Protein AF-A0A533VC85-F1 (afdb_monomer_lite)

Radius of gyration: 32.22 Å; chains: 1; bounding box: 75×22×83 Å

pLDDT: mean 74.99, std 12.58, range [44.22, 91.0]

Sequence (94 aa):
MSLAPDHDKWCQCLSCGHIYPIYEAKIESKLQDFVETSSNPFDTGKSIVGLDNKVKKTRFQRKRQRLKDRIDNEKDPDIACELRKGNLVTIIED

Structure (mmCIF, N/CA/C/O backbone):
data_AF-A0A533VC85-F1
#
_entry.id   AF-A0A533VC85-F1
#
loop_
_atom_site.group_PDB
_atom_site.id
_atom_site.type_symbol
_atom_site.label_atom_id
_atom_site.label_alt_id
_atom_site.label_comp_id
_atom_site.label_asym_id
_atom_site.label_entity_id
_atom_site.label_seq_id
_atom_site.pdbx_PDB_ins_code
_atom_site.Cartn_x
_atom_site.Cartn_y
_atom_site.Cartn_z
_atom_site.occupancy
_atom_site.B_iso_or_equiv
_atom_site.auth_seq_id
_atom_site.auth_comp_id
_atom_site.auth_asym_id
_atom_site.auth_atom_id
_atom_site.pdbx_PDB_model_num
ATOM 1 N N . MET A 1 1 ? 37.211 0.426 -54.791 1.00 44.22 1 MET A N 1
ATOM 2 C CA . MET A 1 1 ? 37.279 0.660 -53.334 1.00 44.22 1 MET A CA 1
ATOM 3 C C . MET A 1 1 ? 35.853 0.763 -52.823 1.00 44.22 1 MET A C 1
ATOM 5 O O . MET A 1 1 ? 35.219 1.785 -53.037 1.00 44.22 1 MET A O 1
ATOM 9 N N . SER A 1 2 ? 35.299 -0.316 -52.272 1.00 49.94 2 SER A N 1
ATOM 10 C CA . SER A 1 2 ? 33.973 -0.291 -51.649 1.00 49.94 2 SER A CA 1
ATOM 11 C C . SER A 1 2 ? 34.112 0.314 -50.254 1.00 49.94 2 SER A C 1
ATOM 13 O O . SER A 1 2 ? 34.760 -0.283 -49.395 1.00 49.94 2 SER A O 1
ATOM 15 N N . LEU A 1 3 ? 33.562 1.513 -50.056 1.00 59.91 3 LEU A N 1
ATOM 16 C CA . LEU A 1 3 ? 33.393 2.112 -48.732 1.00 59.91 3 LEU A CA 1
ATOM 17 C C . LEU A 1 3 ? 32.584 1.123 -47.886 1.00 59.91 3 LEU A C 1
ATOM 19 O O . LEU A 1 3 ? 31.497 0.717 -48.297 1.00 59.91 3 LEU A O 1
ATOM 23 N N . ALA A 1 4 ? 33.151 0.680 -46.763 1.00 63.12 4 ALA A N 1
ATOM 24 C CA . ALA A 1 4 ? 32.423 -0.144 -45.809 1.00 63.12 4 ALA A CA 1
ATOM 25 C C . ALA A 1 4 ? 31.112 0.576 -45.438 1.00 63.12 4 ALA A C 1
ATOM 27 O O . ALA A 1 4 ? 31.123 1.808 -45.338 1.00 63.12 4 ALA A O 1
ATOM 28 N N . PRO A 1 5 ? 29.987 -0.142 -45.280 1.00 61.22 5 PRO A N 1
ATOM 29 C CA . PRO A 1 5 ? 28.740 0.486 -44.866 1.00 61.22 5 PRO A CA 1
ATOM 30 C C . PRO A 1 5 ? 28.968 1.263 -43.563 1.00 61.22 5 PRO A C 1
ATOM 32 O O . PRO A 1 5 ? 29.593 0.747 -42.637 1.00 61.22 5 PRO A O 1
ATOM 35 N N . ASP A 1 6 ? 28.499 2.512 -43.506 1.00 67.88 6 ASP A N 1
ATOM 36 C CA . ASP A 1 6 ? 28.593 3.380 -42.325 1.00 67.88 6 ASP A CA 1
ATOM 37 C C . ASP A 1 6 ? 27.619 2.869 -41.247 1.00 67.88 6 ASP A C 1
ATOM 39 O O . ASP A 1 6 ? 26.496 3.358 -41.093 1.00 67.88 6 ASP A O 1
ATOM 43 N N . HIS A 1 7 ? 28.047 1.812 -40.550 1.00 67.62 7 HIS A N 1
ATOM 44 C CA . HIS A 1 7 ? 27.320 1.165 -39.457 1.00 67.62 7 HIS A CA 1
ATOM 45 C C . HIS A 1 7 ? 27.216 2.052 -38.205 1.00 67.62 7 HIS A C 1
ATOM 47 O O . HIS A 1 7 ? 26.455 1.725 -37.297 1.00 67.62 7 HIS A O 1
ATOM 53 N N . ASP A 1 8 ? 27.930 3.181 -38.162 1.00 74.31 8 ASP A N 1
ATOM 54 C CA . ASP A 1 8 ? 27.915 4.109 -37.028 1.00 74.31 8 ASP A CA 1
ATOM 55 C C . ASP A 1 8 ? 26.724 5.076 -37.074 1.00 74.31 8 ASP A C 1
ATOM 57 O O . ASP A 1 8 ? 26.416 5.724 -36.073 1.00 74.31 8 ASP A O 1
ATOM 61 N N . LYS A 1 9 ? 26.047 5.202 -38.225 1.00 79.88 9 LYS A N 1
ATOM 62 C CA . LYS A 1 9 ? 24.928 6.147 -38.415 1.00 79.88 9 LYS A CA 1
ATOM 63 C C . LYS A 1 9 ? 23.607 5.485 -38.787 1.00 79.88 9 LYS A C 1
ATOM 65 O O . LYS A 1 9 ? 22.554 6.094 -38.582 1.00 79.88 9 LYS A O 1
ATOM 70 N N . TRP A 1 10 ? 23.647 4.259 -39.305 1.00 84.44 10 TRP A N 1
ATOM 71 C CA . TRP A 1 10 ? 22.486 3.569 -39.865 1.00 84.44 10 TRP A CA 1
ATOM 72 C C . TRP A 1 10 ? 22.297 2.185 -39.251 1.00 84.44 10 TRP A C 1
ATOM 74 O O . TRP A 1 10 ? 23.234 1.394 -39.158 1.00 84.44 10 TRP A O 1
ATOM 84 N N . CYS A 1 11 ? 21.053 1.882 -38.893 1.00 84.56 11 CYS A N 1
ATOM 85 C CA . CYS A 1 11 ? 20.611 0.574 -38.429 1.00 84.56 11 CYS A CA 1
ATOM 86 C C . CYS A 1 11 ? 19.704 -0.086 -39.467 1.00 84.56 11 CYS A C 1
ATOM 88 O O . CYS A 1 11 ? 18.988 0.586 -40.206 1.00 84.56 11 CYS A O 1
ATOM 90 N N . GLN A 1 12 ? 19.692 -1.418 -39.478 1.00 85.88 12 GLN A N 1
ATOM 91 C CA . GLN A 1 12 ? 18.766 -2.212 -40.279 1.00 85.88 12 GLN A CA 1
ATOM 92 C C . GLN A 1 12 ? 17.876 -3.054 -39.362 1.00 85.88 12 GLN A C 1
ATOM 94 O O . GLN A 1 12 ? 18.368 -3.784 -38.501 1.00 85.88 12 GLN A O 1
ATOM 99 N N . CYS A 1 13 ? 16.560 -2.984 -39.558 1.00 83.12 13 CYS A N 1
ATOM 100 C CA . CYS A 1 13 ? 15.624 -3.866 -38.871 1.00 83.12 13 CYS A CA 1
ATOM 101 C C . CYS A 1 13 ? 15.795 -5.299 -39.388 1.00 83.12 13 CYS A C 1
ATOM 103 O O . CYS A 1 13 ? 15.590 -5.558 -40.572 1.00 83.12 13 CYS A O 1
ATOM 105 N N . LEU A 1 14 ? 16.099 -6.243 -38.498 1.00 83.69 14 LEU A N 1
ATOM 106 C CA . LEU A 1 14 ? 16.281 -7.652 -38.867 1.00 83.69 14 LEU A CA 1
ATOM 107 C C . LEU A 1 14 ? 14.982 -8.333 -39.332 1.00 83.69 14 LEU A C 1
ATOM 109 O O . LEU A 1 14 ? 15.041 -9.320 -40.056 1.00 83.69 14 LEU A O 1
ATOM 113 N N . SER A 1 15 ? 13.815 -7.805 -38.950 1.00 84.62 15 SER A N 1
ATOM 114 C CA . SER A 1 15 ? 12.517 -8.409 -39.277 1.00 84.62 15 SER A CA 1
ATOM 115 C C . SER A 1 15 ? 11.987 -8.001 -40.653 1.00 84.62 15 SER A C 1
ATOM 117 O O . SER A 1 15 ? 11.418 -8.828 -41.357 1.00 84.62 15 SER A O 1
ATOM 119 N N . CYS A 1 16 ? 12.137 -6.729 -41.038 1.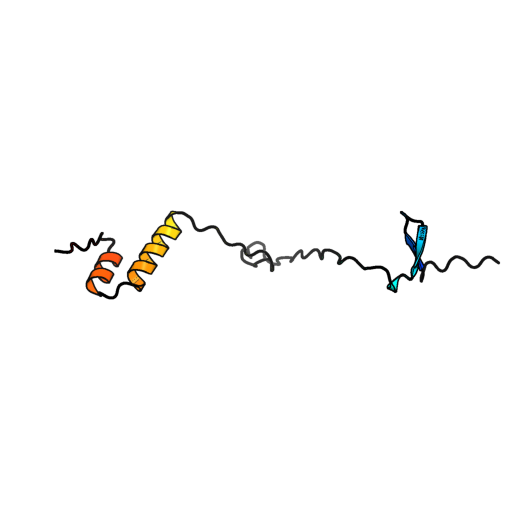00 88.69 16 CYS A N 1
ATOM 120 C CA . CYS A 1 16 ? 11.592 -6.195 -42.296 1.00 88.69 16 CYS A CA 1
ATOM 121 C C . CYS A 1 16 ? 12.658 -5.654 -43.259 1.00 88.69 16 CYS A C 1
ATOM 123 O O . CYS A 1 16 ? 12.320 -5.181 -44.341 1.00 88.69 16 CYS A O 1
ATOM 125 N N . GLY A 1 17 ? 13.937 -5.686 -42.876 1.00 86.19 17 GLY A N 1
ATOM 126 C CA . GLY A 1 17 ? 15.055 -5.220 -43.697 1.00 86.19 17 GLY A CA 1
ATOM 127 C C . GLY A 1 17 ? 15.138 -3.701 -43.875 1.00 86.19 17 GLY A C 1
ATOM 128 O O . GLY A 1 17 ? 16.033 -3.238 -44.579 1.00 86.19 17 GLY A O 1
ATOM 129 N N . HIS A 1 18 ? 14.240 -2.928 -43.255 1.00 86.69 18 HIS A N 1
ATOM 130 C CA . HIS A 1 18 ? 14.199 -1.471 -43.371 1.00 86.69 18 HIS A CA 1
ATOM 131 C C . HIS A 1 18 ? 15.435 -0.825 -42.735 1.00 86.69 18 HIS A C 1
ATOM 133 O O . HIS A 1 18 ? 15.786 -1.153 -41.600 1.00 86.69 18 HIS A O 1
ATOM 139 N N . ILE A 1 19 ? 16.073 0.092 -43.465 1.00 88.12 19 ILE A N 1
ATOM 140 C CA . ILE A 1 19 ? 17.255 0.834 -43.018 1.00 88.12 19 ILE A CA 1
ATOM 141 C C . ILE A 1 19 ? 16.804 2.208 -42.526 1.00 88.12 19 I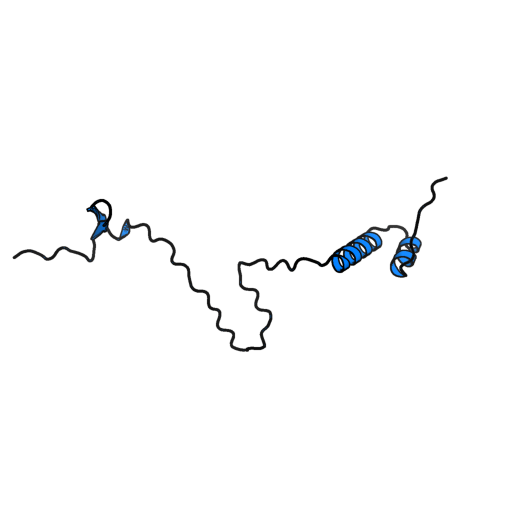LE A C 1
ATOM 143 O O . ILE A 1 19 ? 16.151 2.940 -43.267 1.00 88.12 19 ILE A O 1
ATOM 147 N N . TYR A 1 20 ? 17.164 2.551 -41.295 1.00 85.88 20 TYR A N 1
ATOM 148 C CA . TYR A 1 20 ? 16.797 3.803 -40.636 1.00 85.88 20 TYR A CA 1
ATOM 149 C C . TYR A 1 20 ? 17.996 4.365 -39.859 1.00 85.88 20 TYR A C 1
ATOM 151 O O . TYR A 1 20 ? 18.877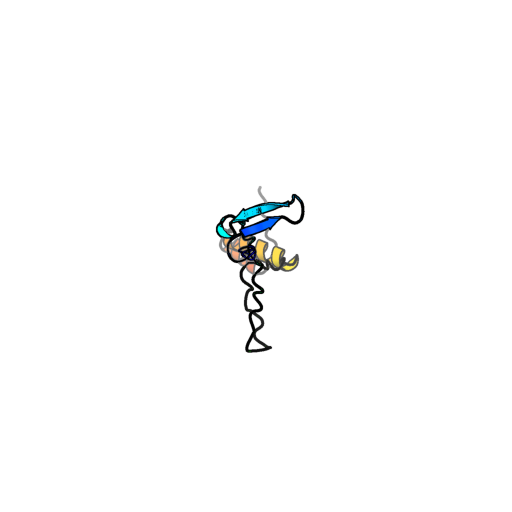 3.606 -39.438 1.00 85.88 20 TYR A O 1
ATOM 159 N N . PRO A 1 21 ? 18.086 5.688 -39.675 1.00 86.94 21 PRO A N 1
ATOM 160 C CA . PRO A 1 21 ? 19.178 6.280 -38.923 1.00 86.94 21 PRO A CA 1
ATOM 161 C C . PRO A 1 21 ? 19.036 5.993 -37.422 1.00 86.94 21 PRO A C 1
ATOM 163 O O . PRO A 1 21 ? 17.935 5.950 -36.872 1.00 86.94 21 PRO A O 1
ATOM 166 N N . ILE A 1 22 ? 20.165 5.819 -36.731 1.00 83.06 22 ILE A N 1
ATOM 167 C CA . ILE A 1 22 ? 20.193 5.370 -35.324 1.00 83.06 22 ILE A CA 1
ATOM 168 C C . ILE A 1 22 ? 19.438 6.326 -34.388 1.00 83.06 22 ILE A C 1
ATOM 170 O O . ILE A 1 22 ? 18.812 5.876 -33.434 1.00 83.06 22 ILE A O 1
ATOM 174 N N . TYR A 1 23 ? 19.445 7.632 -34.668 1.00 78.88 23 TYR A N 1
ATOM 175 C CA . TYR A 1 23 ? 18.749 8.625 -33.843 1.00 78.88 23 TYR A CA 1
ATOM 176 C C . TYR A 1 23 ? 17.215 8.555 -33.947 1.00 78.88 23 TYR A C 1
ATOM 178 O O . TYR A 1 23 ? 16.530 9.073 -33.070 1.00 78.88 23 TYR A O 1
ATOM 186 N N . GLU A 1 24 ? 16.666 7.921 -34.989 1.00 79.88 24 GLU A N 1
ATOM 187 C CA . GLU A 1 24 ? 15.221 7.674 -35.126 1.00 79.88 24 GLU A CA 1
ATOM 188 C C . GLU A 1 24 ? 14.786 6.377 -34.436 1.00 79.88 24 GLU A C 1
ATOM 190 O O . GLU A 1 24 ? 13.589 6.131 -34.259 1.00 79.88 24 GLU A O 1
ATOM 195 N N . ALA A 1 25 ? 15.744 5.544 -34.015 1.00 77.44 25 ALA A N 1
ATOM 196 C CA . ALA A 1 25 ? 15.450 4.351 -33.245 1.00 77.44 25 ALA A CA 1
ATOM 197 C C . ALA A 1 25 ? 14.802 4.758 -31.916 1.00 77.44 25 ALA A C 1
ATOM 199 O O . ALA A 1 25 ? 15.405 5.457 -31.100 1.00 77.44 25 ALA A O 1
ATOM 200 N N . LYS A 1 26 ? 13.576 4.290 -31.663 1.00 69.38 26 LYS A N 1
ATOM 201 C CA . LYS A 1 26 ? 12.970 4.413 -30.335 1.00 69.38 26 LYS A CA 1
ATOM 202 C C . LYS A 1 26 ? 13.814 3.597 -29.360 1.00 69.38 26 LYS A C 1
ATOM 204 O O . LYS A 1 26 ? 13.770 2.371 -29.375 1.00 69.38 26 LYS A O 1
ATOM 209 N N . ILE A 1 27 ? 14.599 4.282 -28.534 1.00 69.31 27 ILE A N 1
ATOM 210 C CA . ILE A 1 27 ? 15.323 3.654 -27.434 1.00 69.31 27 ILE A CA 1
ATOM 211 C C . ILE A 1 27 ? 14.268 3.260 -26.406 1.00 69.31 27 ILE A C 1
ATOM 213 O O . ILE A 1 27 ? 13.731 4.110 -25.696 1.00 69.31 27 ILE A O 1
ATOM 217 N N . GLU A 1 28 ? 13.932 1.974 -26.357 1.00 68.62 28 GLU A N 1
ATOM 218 C CA . GLU A 1 28 ? 13.146 1.444 -25.251 1.00 68.62 28 GLU A CA 1
ATOM 219 C C . GLU A 1 28 ? 13.916 1.707 -23.954 1.00 68.62 28 GLU A C 1
ATOM 221 O O . GLU A 1 28 ? 15.126 1.474 -23.858 1.00 68.62 28 GLU A O 1
ATOM 226 N N . SER A 1 29 ? 13.226 2.265 -22.962 1.00 63.50 29 SER A N 1
ATOM 227 C CA . SER A 1 29 ? 13.793 2.523 -21.644 1.00 63.50 29 SER A CA 1
ATOM 228 C C . SER A 1 29 ? 14.350 1.220 -21.078 1.00 63.50 29 SER A C 1
ATOM 230 O O . SER A 1 29 ? 13.594 0.285 -20.810 1.00 63.50 29 SER A O 1
ATOM 232 N N . LYS A 1 30 ? 15.671 1.152 -20.890 1.00 64.19 30 LYS A N 1
ATOM 233 C CA . LYS A 1 30 ? 16.295 0.040 -20.172 1.00 64.19 30 LYS A CA 1
ATOM 234 C C . LYS A 1 30 ? 15.734 0.025 -18.751 1.00 64.19 30 LYS A C 1
ATOM 236 O O . LYS A 1 30 ? 15.741 1.061 -18.086 1.00 64.19 30 LYS A O 1
ATOM 241 N N . LEU A 1 31 ? 15.260 -1.134 -18.295 1.00 61.84 31 LEU A N 1
ATOM 242 C CA . LEU A 1 31 ? 15.010 -1.367 -16.875 1.00 61.84 31 LEU A CA 1
ATOM 243 C C . LEU A 1 31 ? 16.325 -1.089 -16.137 1.00 61.84 31 LEU A C 1
ATOM 245 O O . LEU A 1 31 ? 17.319 -1.777 -16.356 1.00 61.84 31 LEU A O 1
ATOM 249 N N . GLN A 1 32 ? 16.361 -0.019 -15.345 1.00 58.66 32 GLN A N 1
ATOM 250 C CA . GLN A 1 32 ? 17.468 0.226 -14.432 1.00 58.66 32 GLN A CA 1
ATOM 251 C C . GLN A 1 32 ? 17.380 -0.817 -13.319 1.00 58.66 32 GLN A C 1
ATOM 253 O O . GLN A 1 32 ? 16.384 -0.872 -12.597 1.00 58.66 32 GLN A O 1
ATOM 258 N N . ASP A 1 33 ? 18.421 -1.635 -13.182 1.00 56.25 33 ASP A N 1
ATOM 259 C CA . ASP A 1 33 ? 18.594 -2.506 -12.025 1.00 56.25 33 ASP A CA 1
ATOM 260 C C . ASP A 1 33 ? 18.904 -1.625 -10.809 1.00 56.25 33 ASP A C 1
ATOM 262 O O . ASP A 1 33 ? 20.056 -1.322 -10.499 1.00 56.25 33 ASP A O 1
ATOM 266 N N . PHE A 1 34 ? 17.859 -1.162 -10.123 1.00 59.44 34 PHE A N 1
ATOM 267 C CA . PHE A 1 34 ? 17.978 -0.478 -8.837 1.00 59.44 34 PHE A CA 1
ATOM 268 C C . PHE A 1 34 ? 18.284 -1.503 -7.741 1.00 59.44 34 PHE A C 1
ATOM 270 O O . PHE A 1 34 ? 17.460 -1.790 -6.874 1.00 59.44 34 PHE A O 1
ATOM 277 N N . VA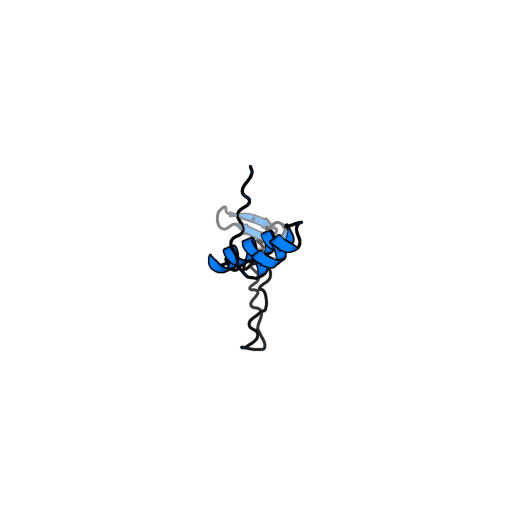L A 1 35 ? 19.475 -2.095 -7.785 1.00 61.84 35 VAL A N 1
ATOM 278 C CA . VAL A 1 35 ? 20.006 -2.839 -6.643 1.00 61.84 35 VAL A CA 1
ATOM 279 C C . VAL A 1 35 ? 20.588 -1.808 -5.682 1.00 61.84 35 VAL A C 1
ATOM 281 O O . VAL A 1 35 ? 21.753 -1.431 -5.782 1.00 61.84 35 VAL A O 1
ATOM 284 N N . GLU A 1 36 ? 19.761 -1.296 -4.770 1.00 60.59 36 GLU A N 1
ATOM 285 C CA . GLU A 1 36 ? 20.255 -0.492 -3.652 1.00 60.59 36 GLU A CA 1
ATOM 286 C C . GLU A 1 36 ? 21.129 -1.377 -2.755 1.00 60.59 36 GLU A C 1
ATOM 288 O O . GLU A 1 36 ? 20.640 -2.240 -2.023 1.00 60.59 36 GLU A O 1
ATOM 293 N N . THR A 1 37 ? 22.446 -1.187 -2.806 1.00 62.72 37 THR A N 1
ATOM 294 C CA . THR A 1 37 ? 23.376 -1.894 -1.926 1.00 62.72 37 THR A CA 1
ATOM 295 C C . THR A 1 37 ? 23.208 -1.364 -0.501 1.00 62.72 37 THR A C 1
ATOM 297 O O . THR A 1 37 ? 23.641 -0.257 -0.175 1.00 62.72 37 THR A O 1
ATOM 300 N N . SER A 1 38 ? 22.569 -2.137 0.379 1.00 62.06 38 SER A N 1
ATOM 301 C CA . SER A 1 38 ? 22.507 -1.798 1.802 1.00 62.06 38 SER A CA 1
ATOM 302 C C . SER A 1 38 ? 23.891 -1.994 2.427 1.00 62.06 38 SER A C 1
ATOM 304 O O . SER A 1 38 ? 24.401 -3.112 2.465 1.00 62.06 38 SER A O 1
ATOM 306 N N . SER A 1 39 ? 24.496 -0.931 2.956 1.00 67.25 39 SER A N 1
ATOM 307 C CA . SER A 1 39 ? 25.771 -1.004 3.688 1.00 67.25 39 SER A CA 1
ATOM 308 C C . SER A 1 39 ? 25.664 -1.708 5.048 1.00 67.25 39 SER A C 1
ATOM 310 O O . SER A 1 39 ? 26.685 -2.020 5.656 1.00 67.25 39 SER A O 1
ATOM 312 N N . ASN A 1 40 ? 24.444 -1.960 5.531 1.00 67.94 40 ASN A N 1
ATOM 313 C CA . ASN A 1 40 ? 24.177 -2.579 6.821 1.00 67.94 40 ASN A CA 1
ATOM 314 C C . ASN A 1 40 ? 23.146 -3.720 6.665 1.00 67.94 40 ASN A C 1
ATOM 316 O O . ASN A 1 40 ? 22.016 -3.462 6.255 1.00 67.94 40 ASN A O 1
ATOM 320 N N . PRO A 1 41 ? 23.491 -4.973 7.015 1.00 64.38 41 PRO A N 1
ATOM 321 C CA . PRO A 1 41 ? 22.583 -6.119 6.903 1.00 64.38 41 PRO A CA 1
ATOM 322 C C . PRO A 1 41 ? 21.408 -6.084 7.898 1.00 64.38 41 PRO A C 1
ATOM 324 O O . PRO A 1 41 ? 20.469 -6.864 7.760 1.00 64.38 41 PRO A O 1
ATOM 327 N N . PHE A 1 42 ? 21.432 -5.181 8.883 1.00 69.75 42 PHE A N 1
ATOM 328 C CA . PHE A 1 42 ? 20.338 -4.962 9.836 1.00 69.75 42 PHE A CA 1
ATOM 329 C C . PHE A 1 42 ? 19.446 -3.768 9.473 1.00 69.75 42 PHE A C 1
ATOM 331 O O . PHE A 1 42 ? 18.513 -3.459 10.216 1.00 69.75 42 PHE A O 1
ATOM 338 N N . ASP A 1 43 ? 19.704 -3.108 8.338 1.00 64.50 43 ASP A N 1
ATOM 339 C CA . ASP A 1 43 ? 18.956 -1.949 7.835 1.00 64.50 43 ASP A CA 1
ATOM 340 C C . ASP A 1 43 ? 17.605 -2.396 7.240 1.00 64.50 43 ASP A C 1
ATOM 342 O O . ASP A 1 43 ? 17.301 -2.272 6.053 1.00 64.50 43 ASP A O 1
ATOM 346 N N . THR A 1 44 ? 16.783 -2.999 8.093 1.00 60.38 44 THR A N 1
ATOM 347 C CA 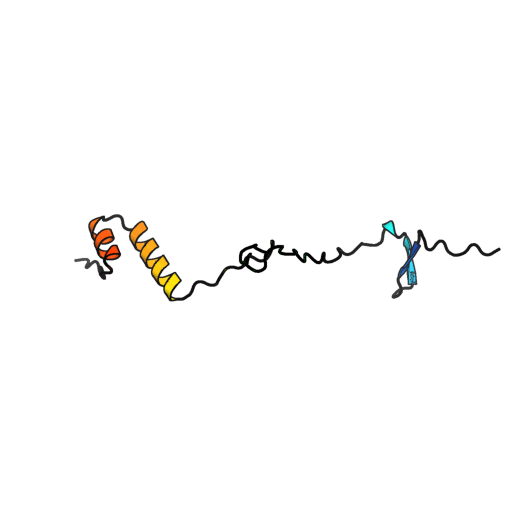. THR A 1 44 ? 15.435 -3.469 7.782 1.00 60.38 44 THR A CA 1
ATOM 348 C C . THR A 1 44 ? 14.479 -2.282 7.830 1.00 60.38 44 THR A C 1
ATOM 350 O O . THR A 1 44 ? 13.887 -1.973 8.859 1.00 60.38 44 THR A O 1
ATOM 353 N N . GLY A 1 45 ? 14.341 -1.565 6.714 1.00 57.06 45 GLY A N 1
ATOM 354 C CA . GLY A 1 45 ? 13.396 -0.443 6.665 1.00 57.06 45 GLY A CA 1
ATOM 355 C C . GLY A 1 45 ? 13.500 0.511 5.485 1.00 57.06 45 GLY A C 1
ATOM 356 O O . GLY A 1 45 ? 12.669 1.413 5.384 1.00 57.06 45 GLY A O 1
ATOM 357 N N . LYS A 1 46 ? 14.470 0.343 4.580 1.00 57.06 46 LYS A N 1
ATOM 358 C CA . LYS A 1 46 ? 14.517 1.158 3.364 1.00 57.06 46 LYS A CA 1
ATOM 359 C C . LYS A 1 46 ? 13.352 0.766 2.460 1.00 57.06 46 LYS A C 1
ATOM 361 O O . LYS A 1 46 ? 13.279 -0.345 1.940 1.00 57.06 46 LYS A O 1
ATOM 366 N N . SER A 1 47 ? 12.382 1.672 2.366 1.00 55.09 47 SER A N 1
ATOM 367 C CA . SER A 1 47 ? 11.259 1.550 1.449 1.00 55.09 47 SER A CA 1
ATOM 368 C C . SER A 1 47 ? 11.810 1.634 0.035 1.00 55.09 47 SER A C 1
ATOM 370 O O . SER A 1 47 ? 12.183 2.717 -0.403 1.00 55.09 47 SER A O 1
ATOM 372 N N . ILE A 1 48 ? 11.840 0.502 -0.667 1.00 57.25 48 ILE A N 1
ATOM 373 C CA . ILE A 1 48 ? 12.099 0.471 -2.106 1.00 57.25 48 ILE A CA 1
ATOM 374 C C . ILE A 1 48 ? 11.075 1.408 -2.751 1.00 57.25 48 ILE A C 1
ATOM 376 O O . ILE A 1 48 ? 9.861 1.205 -2.629 1.00 57.25 48 ILE A O 1
ATOM 380 N N . VAL A 1 49 ? 11.557 2.488 -3.356 1.00 59.31 49 VAL A N 1
ATOM 381 C CA . VAL A 1 49 ? 10.704 3.518 -3.947 1.00 59.31 49 VAL A CA 1
ATOM 382 C C . VAL A 1 49 ? 9.895 2.874 -5.079 1.00 59.31 49 VAL A C 1
ATOM 384 O O . VAL A 1 49 ? 10.466 2.284 -5.989 1.00 59.31 49 VAL A O 1
ATOM 387 N N . GLY A 1 50 ? 8.561 2.943 -5.012 1.00 53.75 50 GLY A N 1
ATOM 388 C CA . GLY A 1 50 ? 7.659 2.451 -6.068 1.00 53.75 50 GLY A CA 1
ATOM 389 C C . GLY A 1 50 ? 6.834 1.205 -5.729 1.00 53.75 50 GLY A C 1
ATOM 390 O O . GLY A 1 50 ? 5.868 0.914 -6.433 1.00 53.75 50 GLY A O 1
ATOM 391 N N . LEU A 1 51 ? 7.129 0.510 -4.628 1.00 54.47 51 LEU A N 1
ATOM 392 C CA . LEU A 1 51 ? 6.231 -0.501 -4.069 1.00 54.47 51 LEU A CA 1
ATOM 393 C C . LEU A 1 51 ? 5.634 0.050 -2.781 1.00 54.47 51 LEU A C 1
ATOM 395 O O . LEU A 1 51 ? 6.236 -0.034 -1.712 1.00 54.47 51 LEU A O 1
ATOM 399 N N . ASP A 1 52 ? 4.426 0.605 -2.889 1.00 55.53 52 ASP A N 1
ATOM 400 C CA . ASP A 1 52 ? 3.545 0.832 -1.747 1.00 55.53 52 ASP A CA 1
ATOM 401 C C . ASP A 1 52 ? 3.299 -0.521 -1.062 1.00 55.53 52 ASP A C 1
ATOM 403 O O . ASP A 1 52 ? 2.308 -1.212 -1.326 1.00 55.53 52 ASP A O 1
ATOM 407 N N . ASN A 1 53 ? 4.207 -0.922 -0.174 1.00 58.38 53 ASN A N 1
ATOM 408 C CA . ASN A 1 53 ? 4.086 -2.101 0.668 1.00 58.38 53 ASN A CA 1
ATOM 409 C C . ASN A 1 53 ? 3.000 -1.823 1.713 1.00 58.38 53 ASN A C 1
ATOM 411 O O . ASN A 1 53 ? 3.263 -1.643 2.902 1.00 58.38 53 ASN A O 1
ATOM 415 N N . LYS A 1 54 ? 1.741 -1.753 1.267 1.00 64.81 54 LYS A N 1
ATOM 416 C CA . LYS A 1 54 ? 0.567 -1.660 2.131 1.00 64.81 54 LYS A CA 1
ATOM 417 C C . LYS A 1 54 ? 0.459 -2.988 2.861 1.00 64.81 54 LYS A C 1
ATOM 419 O O . LYS A 1 54 ? -0.212 -3.914 2.404 1.00 64.81 54 LYS A O 1
ATOM 424 N N . VAL A 1 55 ? 1.138 -3.082 4.003 1.00 71.19 55 VAL A N 1
ATOM 425 C CA . VAL A 1 55 ? 1.014 -4.211 4.923 1.00 71.19 55 VAL A CA 1
ATOM 426 C C . VAL A 1 55 ? -0.475 -4.389 5.210 1.00 71.19 55 VAL A C 1
ATOM 428 O O . VAL A 1 55 ? -1.136 -3.508 5.772 1.00 71.19 55 VAL A O 1
ATOM 431 N N . LYS A 1 56 ? -1.045 -5.507 4.747 1.00 77.38 56 LYS A N 1
ATOM 432 C CA . LYS A 1 56 ? -2.475 -5.777 4.910 1.00 77.38 56 LYS A CA 1
ATOM 433 C C . LYS A 1 56 ? -2.771 -5.874 6.404 1.00 77.38 56 LYS A C 1
ATOM 435 O O . LYS A 1 56 ? -2.333 -6.808 7.068 1.00 77.38 56 LYS A O 1
ATOM 440 N N . LYS A 1 57 ? -3.552 -4.923 6.927 1.00 80.50 57 LYS A N 1
ATOM 441 C CA . LYS A 1 57 ? -3.972 -4.934 8.335 1.00 80.50 57 LYS A CA 1
ATOM 442 C C . LYS A 1 57 ? -4.712 -6.227 8.656 1.00 80.50 57 LYS A C 1
ATOM 444 O O . LYS A 1 57 ? -5.676 -6.571 7.958 1.00 80.50 57 LYS A O 1
ATOM 449 N N . THR A 1 58 ? -4.306 -6.886 9.738 1.00 86.62 58 THR A N 1
ATOM 450 C CA . THR A 1 58 ? -4.964 -8.099 10.241 1.00 86.62 58 THR A CA 1
ATOM 451 C C . THR A 1 58 ? -6.386 -7.790 10.722 1.00 86.62 58 THR A C 1
ATOM 453 O O . THR A 1 58 ? -6.727 -6.640 11.023 1.00 86.62 58 THR A O 1
ATOM 456 N N . ARG A 1 59 ? -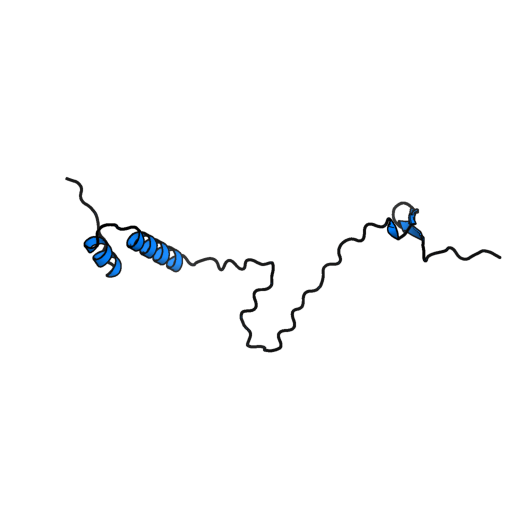7.249 -8.814 10.825 1.00 87.69 59 ARG A N 1
ATOM 457 C CA . ARG A 1 59 ? -8.634 -8.657 11.321 1.00 87.69 59 ARG A CA 1
ATOM 458 C C . ARG A 1 59 ? -8.679 -7.950 12.682 1.00 87.69 59 ARG A C 1
ATOM 460 O O . ARG A 1 59 ? -9.526 -7.084 12.895 1.00 87.69 59 ARG A O 1
ATOM 467 N N . PHE A 1 60 ? -7.745 -8.284 13.571 1.00 86.56 60 PHE A N 1
ATOM 468 C CA . PHE A 1 60 ? -7.622 -7.676 14.894 1.00 86.56 60 PHE A CA 1
ATOM 469 C C . PHE A 1 60 ? -7.258 -6.187 14.821 1.00 86.56 60 PHE A C 1
ATOM 471 O O . PHE A 1 60 ? -7.932 -5.360 15.435 1.00 86.56 60 PHE A O 1
ATOM 478 N N . GLN A 1 61 ? -6.259 -5.824 14.008 1.00 87.25 61 GLN A N 1
ATOM 479 C CA . GLN A 1 61 ? -5.854 -4.426 13.817 1.00 87.25 61 GLN A CA 1
ATOM 480 C C . GLN A 1 61 ? -7.001 -3.570 13.265 1.00 87.25 61 GLN A C 1
ATOM 482 O O . GLN A 1 61 ? -7.218 -2.456 13.736 1.00 87.25 61 GLN A O 1
ATOM 487 N N . ARG A 1 62 ? -7.790 -4.108 12.324 1.00 88.88 62 ARG A N 1
ATOM 488 C CA . ARG A 1 62 ? -8.984 -3.421 11.800 1.00 88.88 62 ARG A CA 1
ATOM 489 C C . ARG A 1 62 ? -10.044 -3.200 12.880 1.00 88.88 62 ARG A C 1
ATOM 491 O O . ARG A 1 62 ? -10.619 -2.120 12.940 1.00 88.88 62 ARG A O 1
ATOM 498 N N . LYS A 1 63 ? -10.300 -4.199 13.736 1.00 87.06 63 LYS A N 1
ATOM 499 C CA . LYS A 1 63 ? -11.265 -4.076 14.844 1.00 87.06 63 LYS A CA 1
ATOM 500 C C . LYS A 1 63 ? -10.825 -3.006 15.846 1.00 87.06 63 LYS A C 1
ATOM 502 O O . LYS A 1 63 ? -11.639 -2.176 16.234 1.00 87.06 63 LYS A O 1
ATOM 507 N N . ARG A 1 64 ? -9.538 -2.993 16.209 1.00 87.62 64 ARG A N 1
ATOM 508 C CA . ARG A 1 64 ? -8.962 -1.977 17.102 1.00 87.62 64 ARG A CA 1
ATOM 509 C C . ARG A 1 64 ? -9.074 -0.575 16.510 1.00 87.62 64 ARG A C 1
ATOM 511 O O . ARG A 1 64 ? -9.413 0.354 17.230 1.00 87.62 64 ARG A O 1
ATOM 518 N N . GLN A 1 65 ? -8.824 -0.436 15.209 1.00 88.62 65 GLN A N 1
ATOM 519 C CA . GLN A 1 65 ? -8.956 0.847 14.529 1.00 88.62 65 GLN A CA 1
ATOM 520 C C . GLN A 1 65 ? -10.399 1.354 14.551 1.00 88.62 65 GLN A C 1
ATOM 522 O O . GLN A 1 65 ? -10.621 2.461 15.007 1.00 88.62 65 GLN A O 1
ATOM 527 N N . ARG A 1 66 ? -11.380 0.506 14.218 1.00 88.56 66 ARG A N 1
ATOM 528 C CA . ARG A 1 66 ? -12.805 0.872 14.307 1.00 88.56 66 ARG A CA 1
ATOM 529 C C . ARG A 1 66 ? -13.228 1.309 15.710 1.00 88.56 66 ARG A C 1
ATOM 531 O O . ARG A 1 66 ? -14.038 2.214 15.839 1.00 88.56 66 ARG A O 1
ATOM 538 N N . LEU A 1 67 ? -12.710 0.655 16.754 1.00 87.19 67 LEU A N 1
ATOM 539 C CA . LEU A 1 67 ? -12.992 1.054 18.135 1.00 87.19 67 LEU A CA 1
ATOM 540 C C . LEU A 1 67 ? -12.405 2.434 18.439 1.00 87.19 67 LEU A C 1
ATOM 542 O O . LEU A 1 67 ? -13.086 3.260 19.032 1.00 87.19 67 LEU A O 1
ATOM 546 N N . LYS A 1 68 ? -11.164 2.682 18.007 1.00 89.31 68 LYS A N 1
ATOM 547 C CA . LYS A 1 68 ? -10.525 3.989 18.155 1.00 89.31 68 LYS A CA 1
ATOM 548 C C . LYS A 1 68 ? -11.323 5.073 17.428 1.00 89.31 68 LYS A C 1
ATOM 550 O O . LYS A 1 68 ? -11.664 6.072 18.040 1.00 89.31 68 LYS A O 1
ATOM 555 N N . ASP A 1 69 ? -11.703 4.814 16.181 1.00 91.00 69 ASP A N 1
ATOM 556 C CA . ASP A 1 69 ? -12.500 5.743 15.383 1.00 91.00 69 ASP A CA 1
ATOM 557 C C . ASP A 1 69 ? -13.867 6.005 16.045 1.00 91.00 69 ASP A C 1
ATOM 559 O O . ASP A 1 69 ? -14.353 7.129 16.022 1.00 91.00 69 ASP A O 1
ATOM 563 N N . ARG A 1 70 ? -14.491 5.001 16.682 1.00 87.62 70 ARG A N 1
ATOM 564 C CA . ARG A 1 70 ? -15.732 5.199 17.453 1.00 87.62 70 ARG A CA 1
ATOM 565 C C . ARG A 1 70 ? -15.511 6.102 18.669 1.00 87.62 70 ARG A C 1
ATOM 567 O O . ARG A 1 70 ? -16.314 6.993 18.887 1.00 87.62 70 ARG A O 1
ATOM 574 N N . ILE A 1 71 ? -14.438 5.885 19.432 1.00 87.38 71 ILE A N 1
ATOM 575 C CA . ILE A 1 71 ? -14.097 6.705 20.608 1.00 87.38 71 ILE A CA 1
ATOM 576 C C . ILE A 1 71 ? -13.814 8.154 20.199 1.00 87.38 71 ILE A C 1
ATOM 578 O O . ILE A 1 71 ? -14.258 9.068 20.882 1.00 87.38 71 ILE A O 1
ATOM 582 N N . ASP A 1 72 ? -13.086 8.360 19.100 1.00 88.88 72 ASP A N 1
ATOM 583 C CA . ASP A 1 72 ? -12.702 9.696 18.628 1.00 88.88 72 ASP A CA 1
ATOM 584 C C . ASP A 1 72 ? -13.904 10.475 18.049 1.00 88.88 72 ASP A C 1
ATOM 586 O O . ASP A 1 72 ? -13.908 11.703 18.081 1.00 88.88 72 ASP A O 1
ATOM 590 N N . ASN A 1 73 ? -14.927 9.776 17.541 1.00 89.56 73 ASN A N 1
ATOM 591 C CA . ASN A 1 73 ? -16.153 10.383 17.006 1.00 89.56 73 ASN A CA 1
ATOM 592 C C . ASN A 1 73 ? -17.274 10.561 18.046 1.00 89.56 73 ASN A C 1
ATOM 594 O O . ASN A 1 73 ? -18.272 11.221 17.748 1.00 89.56 73 ASN A O 1
ATOM 598 N N . GLU A 1 74 ? -17.152 9.958 19.230 1.00 88.31 74 GLU A N 1
ATOM 599 C CA . GLU A 1 74 ? -18.172 10.046 20.275 1.00 88.31 74 GLU A CA 1
ATOM 600 C C . GLU A 1 74 ? -18.170 11.447 20.898 1.00 88.31 74 GLU A C 1
ATOM 602 O O . GLU A 1 74 ? -17.131 11.949 21.331 1.00 88.31 74 GLU A O 1
ATOM 607 N N . LYS A 1 75 ? -19.338 12.097 20.930 1.00 87.56 75 LYS A N 1
ATOM 608 C CA . LYS A 1 75 ? -19.470 13.457 21.481 1.00 87.56 75 LYS A CA 1
ATOM 609 C C . LYS A 1 75 ? -19.631 13.451 22.997 1.00 87.56 75 LYS A C 1
ATOM 611 O O . LYS A 1 75 ? -19.264 14.427 23.648 1.00 87.56 75 LYS A O 1
ATOM 616 N N . ASP A 1 76 ? -20.201 12.377 23.533 1.00 87.38 76 ASP A N 1
ATOM 617 C CA . ASP A 1 76 ? -20.456 12.227 24.956 1.00 87.38 76 ASP A CA 1
ATOM 618 C C . ASP A 1 76 ? -19.183 11.736 25.681 1.00 87.38 76 ASP A C 1
ATOM 620 O O . ASP A 1 76 ? -18.649 10.666 25.350 1.00 87.38 76 ASP A O 1
ATOM 624 N N . PRO A 1 77 ? -18.662 12.503 26.660 1.00 87.12 77 PRO A N 1
ATOM 625 C CA . PRO A 1 77 ? -17.439 12.145 27.371 1.00 87.12 77 PRO A CA 1
ATOM 626 C C . PRO A 1 77 ? -17.591 10.885 28.235 1.00 87.12 77 PRO A C 1
ATOM 628 O O . PRO A 1 77 ? -16.609 10.153 28.404 1.00 87.12 77 PRO A O 1
ATOM 631 N N . ASP A 1 78 ? -18.790 10.598 28.742 1.00 86.00 78 ASP A N 1
ATOM 632 C CA . ASP A 1 78 ? -19.056 9.440 29.594 1.00 86.00 78 ASP A CA 1
ATOM 633 C C . ASP A 1 78 ? -19.105 8.168 28.745 1.00 86.00 78 ASP A C 1
ATOM 635 O O . ASP A 1 78 ? -18.435 7.176 29.058 1.00 86.00 78 ASP A O 1
ATOM 639 N N . ILE A 1 79 ? -19.777 8.222 27.590 1.00 84.44 79 ILE A N 1
ATOM 640 C CA . ILE A 1 79 ? -19.792 7.110 26.625 1.00 84.44 79 ILE A CA 1
ATOM 641 C C . ILE A 1 79 ? -18.377 6.841 26.093 1.00 84.44 79 ILE A C 1
ATOM 643 O O . ILE A 1 79 ? -17.943 5.685 26.026 1.00 84.44 79 ILE A O 1
ATOM 647 N N . ALA A 1 80 ? -17.612 7.888 25.769 1.00 86.19 80 ALA A N 1
ATOM 648 C CA . ALA A 1 80 ? -16.225 7.745 25.332 1.00 86.19 80 ALA A CA 1
ATOM 649 C C . ALA A 1 80 ? -15.336 7.100 26.414 1.00 86.19 80 ALA A C 1
ATOM 651 O O . ALA A 1 80 ? -14.472 6.270 26.100 1.00 86.19 80 ALA A O 1
ATOM 652 N N . CYS A 1 81 ? -15.547 7.450 27.687 1.00 85.38 81 CYS A N 1
ATOM 653 C CA . CYS A 1 81 ? -14.837 6.862 28.823 1.00 85.38 81 CYS A CA 1
ATOM 654 C C . CYS A 1 81 ? -15.129 5.359 28.957 1.00 85.38 81 CYS A C 1
ATOM 656 O O . CYS A 1 81 ? -14.200 4.552 29.070 1.00 85.38 81 CYS A O 1
ATOM 658 N N . GLU A 1 82 ? -16.397 4.962 28.859 1.00 85.81 82 GLU A N 1
ATOM 659 C CA . GLU A 1 82 ? -16.805 3.556 28.947 1.00 85.81 82 GLU A CA 1
ATOM 660 C C . GLU A 1 82 ? -16.297 2.718 27.763 1.00 85.81 82 GLU A C 1
ATOM 662 O O . GLU A 1 82 ? -15.799 1.600 27.947 1.00 85.81 82 GLU A O 1
ATOM 667 N N . LEU A 1 83 ? -16.292 3.281 26.551 1.00 86.12 83 LEU A N 1
ATOM 668 C CA . LEU A 1 83 ? -15.710 2.626 25.375 1.00 86.12 83 LEU A CA 1
ATOM 669 C C . LEU A 1 83 ? -14.192 2.410 25.507 1.00 86.12 83 LEU A C 1
ATOM 671 O O . LEU A 1 83 ? -13.680 1.383 25.051 1.00 86.12 83 LEU A O 1
ATOM 675 N N . ARG A 1 84 ? -13.462 3.329 26.158 1.00 86.00 84 ARG A N 1
ATOM 676 C CA . ARG A 1 84 ? -12.020 3.166 26.443 1.00 86.00 84 ARG A CA 1
ATOM 677 C C . ARG A 1 84 ? -11.742 2.046 27.444 1.00 86.00 84 ARG A C 1
ATOM 679 O O . ARG A 1 84 ? -10.722 1.371 27.313 1.00 86.00 84 ARG A O 1
ATOM 686 N N . LYS A 1 85 ? -12.644 1.830 28.407 1.00 87.62 85 LYS A N 1
ATOM 687 C CA . LYS A 1 85 ? -12.572 0.719 29.374 1.00 87.62 85 LYS A CA 1
ATOM 688 C C . LYS A 1 85 ? -12.912 -0.638 28.744 1.00 87.62 85 LYS A C 1
ATOM 690 O O . LYS A 1 85 ? -12.590 -1.670 29.323 1.00 87.62 85 LYS A O 1
ATOM 695 N N . GLY A 1 86 ? -13.503 -0.641 27.547 1.00 81.81 86 GLY A N 1
ATOM 696 C CA . GLY A 1 86 ? -13.875 -1.852 26.812 1.00 81.81 86 GLY A CA 1
ATOM 697 C C . GLY A 1 86 ? -15.310 -2.317 27.062 1.00 81.81 86 GLY A C 1
ATOM 698 O O . GLY A 1 86 ? -15.652 -3.433 26.670 1.00 81.81 86 GLY A O 1
ATOM 699 N N . ASN A 1 87 ? -16.143 -1.474 27.676 1.00 84.06 87 ASN A N 1
ATOM 700 C CA . ASN A 1 87 ? -17.542 -1.789 27.934 1.00 84.06 87 ASN A CA 1
ATOM 701 C C . ASN A 1 87 ? -18.387 -1.636 26.661 1.00 84.06 87 ASN A C 1
ATOM 703 O O . ASN A 1 87 ? -18.142 -0.774 25.811 1.00 84.06 87 ASN A O 1
ATOM 707 N N . LEU A 1 88 ? -19.385 -2.510 26.509 1.00 78.25 88 LEU A N 1
ATOM 708 C CA . LEU A 1 88 ? -20.318 -2.465 25.388 1.00 78.25 88 LEU A CA 1
ATOM 709 C C . LEU A 1 88 ? -21.464 -1.505 25.732 1.00 78.25 88 LEU A C 1
ATOM 711 O O . LEU A 1 88 ? -22.346 -1.854 26.506 1.00 78.25 88 LEU A O 1
ATOM 715 N N . VAL A 1 89 ? -21.447 -0.304 25.152 1.00 78.44 89 VAL A N 1
ATOM 716 C CA . VAL A 1 89 ? -22.526 0.682 25.325 1.00 78.44 89 VAL A CA 1
ATOM 717 C C . VAL A 1 89 ? -23.581 0.496 24.230 1.00 78.44 89 VAL A C 1
ATOM 719 O O . VAL A 1 89 ? -23.261 0.603 23.037 1.00 78.44 89 VAL A O 1
ATOM 722 N N . THR A 1 90 ? -24.820 0.218 24.642 1.00 78.25 90 THR A N 1
ATOM 723 C CA . THR A 1 90 ? -26.030 0.163 23.807 1.00 78.25 90 THR A CA 1
ATOM 724 C C . THR A 1 90 ? -26.979 1.272 24.244 1.00 78.25 90 THR A C 1
ATOM 726 O O . THR A 1 90 ? -27.338 1.330 25.417 1.00 78.25 90 THR A O 1
ATOM 729 N N . ILE A 1 91 ? -27.372 2.145 23.318 1.00 74.19 91 ILE A N 1
ATOM 730 C CA . ILE A 1 91 ? -28.372 3.185 23.575 1.00 74.19 91 ILE A CA 1
ATOM 731 C C . ILE A 1 91 ? -29.745 2.519 23.447 1.00 74.19 91 ILE A C 1
ATOM 733 O O . ILE A 1 91 ? -30.013 1.876 22.431 1.00 74.19 91 ILE A O 1
ATOM 737 N N . ILE A 1 92 ? -30.564 2.608 24.492 1.00 77.38 92 ILE A N 1
ATOM 738 C CA . ILE A 1 92 ? -31.966 2.183 24.469 1.00 77.38 92 ILE A CA 1
ATOM 739 C C . ILE A 1 92 ? -32.764 3.464 24.232 1.00 77.38 92 ILE A C 1
ATOM 741 O O . ILE A 1 92 ? -32.674 4.388 25.035 1.00 77.38 92 ILE A O 1
ATOM 745 N N . GLU A 1 93 ? -33.437 3.553 23.089 1.00 66.25 93 GLU A N 1
ATOM 746 C CA . GLU A 1 93 ? -34.362 4.646 22.782 1.00 66.25 93 GLU A CA 1
ATOM 747 C C . GLU A 1 93 ? -35.746 4.251 23.322 1.00 66.25 93 GLU A C 1
ATOM 749 O O . GLU A 1 93 ? -36.215 3.152 23.016 1.00 66.25 93 GLU A O 1
ATOM 754 N N . ASP A 1 94 ? -36.343 5.111 24.156 1.00 52.16 94 ASP A N 1
ATOM 755 C CA . ASP A 1 94 ? -37.714 4.978 24.683 1.00 52.16 94 ASP A CA 1
ATOM 756 C C . ASP A 1 94 ? -38.769 5.453 23.667 1.00 52.16 94 ASP A C 1
ATOM 758 O O . ASP A 1 94 ? -38.532 6.490 22.998 1.00 52.16 94 ASP A O 1
#

Foldseek 3Di:
DDDDPPPVFWDADPPPRDIDGPVPDDDDDPDPPPPPDDPDPPPPDPDPPPDPPPPPDDPVSVVVVVLVVVLVPDPDPVVSVCSVVVHDDDDDDD

Secondary structure (DSSP, 8-state):
--PPP-TTTEEE-TTT--EEEGGGS-------------S-TT-TT---TT--------HHHHHHHHHHHHHHH---HHHHHHHHHT--------